Protein AF-A0A847SGD1-F1 (afdb_monomer)

Organism: NCBI:txid2725557

Structure (mmCIF, N/CA/C/O backbone):
data_AF-A0A847SGD1-F1
#
_entry.id   AF-A0A847SGD1-F1
#
loop_
_atom_site.group_PDB
_atom_site.id
_atom_site.type_symbol
_atom_site.label_atom_id
_atom_site.label_alt_id
_atom_site.label_comp_id
_atom_site.label_asym_id
_atom_site.label_entity_id
_atom_site.label_seq_id
_atom_site.pdbx_PDB_ins_code
_atom_site.Cartn_x
_atom_site.Cartn_y
_atom_site.Cartn_z
_atom_site.occupancy
_atom_site.B_iso_or_equiv
_atom_site.auth_seq_id
_atom_site.auth_comp_id
_atom_site.auth_asym_id
_atom_site.auth_atom_id
_atom_site.pdbx_PDB_model_num
ATOM 1 N N . MET A 1 1 ? -19.890 3.447 22.573 1.00 57.06 1 MET A N 1
ATOM 2 C CA . MET A 1 1 ? -18.738 4.316 22.231 1.00 57.06 1 MET A CA 1
ATOM 3 C C . MET A 1 1 ? -19.284 5.697 21.863 1.00 57.06 1 MET A C 1
ATOM 5 O O . MET A 1 1 ? -20.373 5.736 21.311 1.00 57.06 1 MET A O 1
ATOM 9 N N . SER A 1 2 ? -18.629 6.810 22.222 1.00 74.75 2 SER A N 1
ATOM 10 C CA . SER A 1 2 ? -19.118 8.168 21.889 1.00 74.75 2 SER A CA 1
ATOM 11 C C . SER A 1 2 ? -18.731 8.558 20.456 1.00 74.75 2 SER A C 1
ATOM 13 O O . SER A 1 2 ? -17.597 8.298 20.054 1.00 74.75 2 SER A O 1
ATOM 15 N N . LEU A 1 3 ? -19.636 9.214 19.718 1.00 74.00 3 LEU A N 1
ATOM 16 C CA . LEU A 1 3 ? -19.449 9.630 18.316 1.00 74.00 3 LEU A CA 1
ATOM 17 C C . LEU A 1 3 ? -18.180 10.473 18.100 1.00 74.00 3 LEU A C 1
ATOM 19 O O . LEU A 1 3 ? -17.480 10.303 17.106 1.00 74.00 3 LEU A O 1
ATOM 23 N N . SER A 1 4 ? -17.829 11.340 19.052 1.00 76.44 4 SER A N 1
ATOM 24 C CA . SER A 1 4 ? -16.626 12.182 18.967 1.00 76.44 4 SER A CA 1
ATOM 25 C C . SER A 1 4 ? -15.332 11.364 19.015 1.00 76.44 4 SER A C 1
ATOM 27 O O . SER A 1 4 ? -14.365 11.695 18.337 1.00 76.44 4 SER A O 1
ATOM 29 N N . LYS A 1 5 ? -15.320 10.271 19.794 1.00 73.31 5 LYS A N 1
ATOM 30 C CA . LYS A 1 5 ? -14.162 9.372 19.913 1.00 73.31 5 LYS A CA 1
ATOM 31 C C . LYS A 1 5 ? -13.967 8.550 18.636 1.00 73.31 5 LYS A C 1
ATOM 33 O O . LYS A 1 5 ? -12.832 8.327 18.235 1.00 73.31 5 LYS A O 1
ATOM 38 N N . GLN A 1 6 ? -15.065 8.143 17.999 1.00 77.00 6 GLN A N 1
ATOM 39 C CA . GLN A 1 6 ? -15.033 7.420 16.726 1.00 77.00 6 GLN A CA 1
ATOM 40 C C . GLN A 1 6 ? -14.488 8.308 15.602 1.00 77.00 6 GLN A C 1
ATOM 42 O O . GLN A 1 6 ? -13.528 7.928 14.946 1.00 77.00 6 GLN A O 1
ATOM 47 N N . ARG A 1 7 ? -15.008 9.535 15.452 1.00 76.25 7 ARG A N 1
ATOM 48 C CA . ARG A 1 7 ? -14.512 10.499 14.451 1.00 76.25 7 ARG A CA 1
ATOM 49 C C . ARG A 1 7 ? -13.019 10.800 14.594 1.00 76.25 7 ARG A C 1
ATOM 51 O O . ARG A 1 7 ? -12.300 10.788 13.605 1.00 76.25 7 ARG A O 1
ATOM 58 N N . PHE A 1 8 ? -12.560 11.017 15.826 1.00 82.12 8 PHE A N 1
ATOM 59 C CA . PHE A 1 8 ? -11.145 11.264 16.101 1.00 82.12 8 PHE A CA 1
ATOM 60 C C . PHE A 1 8 ? -10.253 10.064 15.736 1.00 82.12 8 PHE A C 1
ATOM 62 O O . PHE A 1 8 ? -9.159 10.247 15.212 1.00 82.12 8 PHE A O 1
ATOM 69 N N . SER A 1 9 ? -10.721 8.834 15.984 1.00 85.44 9 SER A N 1
ATOM 70 C CA . SER A 1 9 ? -9.997 7.623 15.574 1.00 85.44 9 SER A CA 1
ATOM 71 C C . SER A 1 9 ? -9.966 7.478 14.044 1.00 85.44 9 SER A C 1
ATOM 73 O O . SER A 1 9 ? -8.901 7.223 13.493 1.00 85.44 9 SER A O 1
ATOM 75 N N . HIS A 1 10 ? -11.070 7.760 13.338 1.00 91.94 10 HIS A N 1
ATOM 76 C CA . HIS A 1 10 ? -11.103 7.754 11.866 1.00 91.94 10 HIS A CA 1
ATOM 77 C C . HIS A 1 10 ? -10.093 8.720 11.237 1.00 91.94 10 HIS A C 1
ATOM 79 O O . HIS A 1 10 ? -9.356 8.316 10.344 1.00 91.94 10 HIS A O 1
ATOM 85 N N . GLU A 1 11 ? -10.060 9.982 11.679 1.00 92.19 11 GLU A N 1
ATOM 86 C CA . GLU A 1 11 ? -9.147 11.000 11.132 1.00 92.19 11 GLU A CA 1
ATOM 87 C C . GLU A 1 11 ? -7.684 10.587 11.338 1.00 92.19 11 GLU A C 1
ATOM 89 O O . GLU A 1 11 ? -6.906 10.550 10.387 1.00 92.19 11 GLU A O 1
ATOM 94 N N . ARG A 1 12 ? -7.333 10.148 12.552 1.00 93.75 12 ARG A N 1
ATOM 95 C CA . ARG A 1 12 ? -5.981 9.666 12.861 1.00 93.75 12 ARG A CA 1
ATOM 96 C C . ARG A 1 12 ? -5.579 8.453 12.019 1.00 93.75 12 ARG A C 1
ATOM 98 O O . ARG A 1 12 ? -4.430 8.340 11.585 1.00 93.75 12 ARG A O 1
ATOM 105 N N . TRP A 1 13 ? -6.501 7.515 11.828 1.00 95.69 13 TRP A N 1
ATOM 106 C CA . TRP A 1 13 ? -6.251 6.339 11.006 1.00 95.69 13 TRP A CA 1
ATOM 107 C C . TRP A 1 13 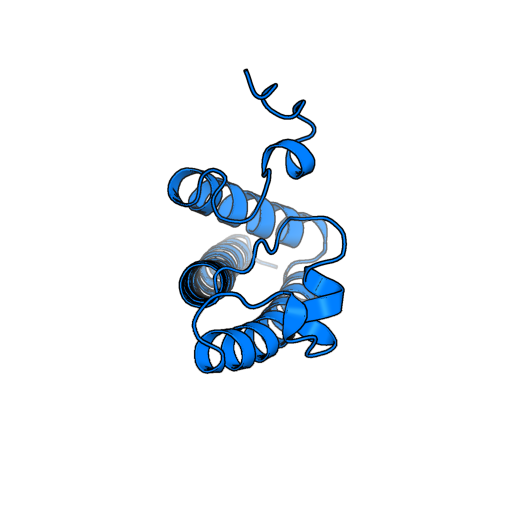? -6.109 6.693 9.529 1.00 95.69 13 TRP A C 1
ATOM 109 O O . TRP A 1 13 ? -5.219 6.153 8.878 1.00 95.69 13 TRP A O 1
ATOM 119 N N . ALA A 1 14 ? -6.914 7.627 9.018 1.00 94.56 14 ALA A N 1
ATOM 120 C CA . ALA A 1 14 ? -6.771 8.133 7.657 1.00 94.56 14 ALA A CA 1
ATOM 121 C C . ALA A 1 14 ? -5.387 8.758 7.440 1.00 94.56 14 ALA A C 1
ATOM 123 O O . ALA A 1 14 ? -4.703 8.371 6.500 1.00 94.56 14 ALA A O 1
ATOM 124 N N . GLU A 1 15 ? -4.928 9.620 8.351 1.00 95.25 15 GLU A N 1
ATOM 125 C CA . GLU A 1 15 ? -3.583 10.215 8.294 1.00 95.25 15 GLU A CA 1
ATOM 126 C C . GLU A 1 15 ? -2.475 9.151 8.317 1.00 95.25 15 GLU A C 1
ATOM 128 O O . GLU A 1 15 ? -1.503 9.233 7.567 1.00 95.25 15 GLU A O 1
ATOM 133 N N . THR A 1 16 ? -2.625 8.128 9.165 1.00 95.19 16 THR A N 1
ATOM 134 C CA . THR A 1 16 ? -1.639 7.045 9.298 1.00 95.19 16 THR A CA 1
ATOM 135 C C . THR A 1 16 ? -1.553 6.208 8.022 1.00 95.19 16 THR A C 1
ATOM 137 O O . THR A 1 16 ? -0.457 5.962 7.520 1.00 95.19 16 THR A O 1
ATOM 140 N N . VAL A 1 17 ? -2.700 5.778 7.486 1.00 95.31 17 VAL A N 1
ATOM 141 C CA . VAL A 1 17 ? -2.762 4.972 6.258 1.00 95.31 17 VAL A CA 1
ATOM 142 C C . VAL A 1 17 ? -2.285 5.792 5.060 1.00 95.31 17 VAL A C 1
ATOM 144 O O . VAL A 1 17 ? -1.490 5.297 4.269 1.00 95.31 17 VAL A O 1
ATOM 147 N N . GLU A 1 18 ? -2.682 7.063 4.960 1.00 94.81 18 GLU A N 1
ATOM 148 C CA . GLU A 1 18 ? -2.236 7.950 3.883 1.00 94.81 18 GLU A CA 1
ATOM 149 C C . GLU A 1 18 ? -0.719 8.158 3.889 1.00 94.81 18 GLU A C 1
ATOM 151 O O . GLU A 1 18 ? -0.093 8.108 2.830 1.00 94.81 18 GLU A O 1
ATOM 156 N N . ALA A 1 19 ? -0.112 8.358 5.062 1.00 96.06 19 ALA A N 1
ATOM 157 C CA . ALA A 1 19 ? 1.334 8.526 5.172 1.00 96.06 19 ALA A CA 1
ATOM 158 C C . ALA A 1 19 ? 2.096 7.281 4.687 1.00 96.06 19 ALA A C 1
ATOM 160 O O . ALA A 1 19 ? 3.058 7.412 3.927 1.00 96.06 19 ALA A O 1
ATOM 161 N N . ILE A 1 20 ? 1.640 6.085 5.082 1.00 96.06 20 ILE A N 1
ATOM 162 C CA . ILE A 1 20 ? 2.223 4.811 4.638 1.00 96.06 20 ILE A CA 1
ATOM 163 C C . ILE A 1 20 ? 2.065 4.656 3.122 1.00 96.06 20 ILE A C 1
ATOM 165 O O . ILE A 1 20 ? 3.046 4.399 2.424 1.00 96.06 20 ILE A O 1
ATOM 169 N N . ASP A 1 21 ? 0.855 4.852 2.598 1.00 94.88 21 ASP A N 1
ATOM 170 C CA . ASP A 1 21 ? 0.555 4.657 1.179 1.00 94.88 21 ASP A CA 1
ATOM 171 C C . ASP A 1 21 ? 1.319 5.649 0.293 1.00 94.88 21 ASP A C 1
ATOM 173 O O . ASP A 1 21 ? 1.842 5.275 -0.759 1.00 94.88 21 ASP A O 1
ATOM 177 N N . LEU A 1 22 ? 1.464 6.905 0.725 1.00 94.69 22 LEU A N 1
ATOM 178 C CA . LEU A 1 22 ? 2.247 7.899 -0.005 1.00 94.69 22 LEU A CA 1
ATOM 179 C C . LEU A 1 22 ? 3.733 7.524 -0.065 1.00 94.69 22 LEU A C 1
ATOM 181 O O . LEU A 1 22 ? 4.377 7.707 -1.101 1.00 94.69 22 LEU A O 1
ATOM 185 N N . GLU A 1 23 ? 4.291 6.998 1.023 1.00 96.62 23 GLU A N 1
ATOM 186 C CA . GLU A 1 23 ? 5.679 6.545 1.031 1.00 96.62 23 GLU A CA 1
ATOM 187 C C . GLU A 1 23 ? 5.859 5.274 0.175 1.00 96.62 23 GLU A C 1
ATOM 189 O O . GLU A 1 23 ? 6.839 5.179 -0.568 1.00 96.62 23 GLU A O 1
ATOM 194 N N . ILE A 1 24 ? 4.879 4.358 0.157 1.00 96.50 24 ILE A N 1
ATOM 195 C CA . ILE A 1 24 ? 4.845 3.212 -0.773 1.00 96.50 24 ILE A CA 1
ATOM 196 C C . ILE A 1 24 ? 4.898 3.697 -2.222 1.00 96.50 24 ILE A C 1
ATOM 198 O O . ILE A 1 24 ? 5.731 3.220 -2.996 1.00 96.50 24 ILE A O 1
ATOM 202 N N . VAL A 1 25 ? 4.057 4.669 -2.589 1.00 94.81 25 VAL A N 1
ATOM 203 C CA . VAL A 1 25 ? 4.028 5.264 -3.935 1.00 94.81 25 VAL A CA 1
ATOM 204 C C . VAL A 1 25 ? 5.405 5.815 -4.310 1.00 94.81 25 VAL A C 1
ATOM 206 O O . VAL A 1 25 ? 5.932 5.492 -5.374 1.00 94.81 25 VAL A O 1
ATOM 209 N N . GLN A 1 26 ? 6.012 6.626 -3.438 1.00 95.12 26 GLN A N 1
ATOM 210 C CA . GLN A 1 26 ? 7.322 7.232 -3.697 1.00 95.12 26 GLN A CA 1
ATOM 211 C C . GLN A 1 26 ?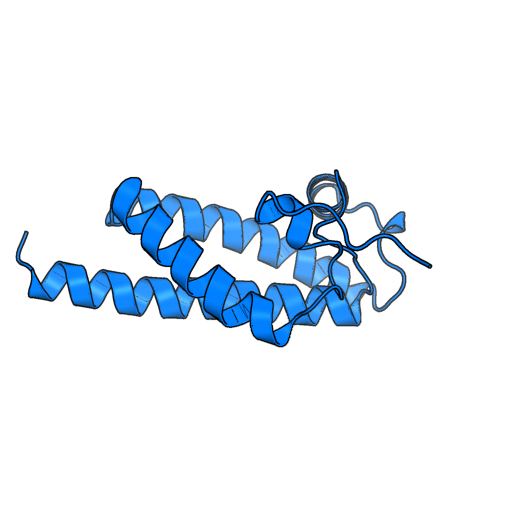 8.399 6.169 -3.926 1.00 95.12 26 GLN A C 1
ATOM 213 O O . GLN A 1 26 ? 9.188 6.274 -4.869 1.00 95.12 26 GLN A O 1
ATOM 218 N N . LEU A 1 27 ? 8.414 5.119 -3.103 1.00 97.56 27 LEU A N 1
ATOM 219 C CA . LEU A 1 27 ? 9.377 4.032 -3.236 1.00 97.56 27 LEU A CA 1
ATOM 220 C C . LEU A 1 27 ? 9.145 3.210 -4.503 1.00 97.56 27 LEU A C 1
ATOM 222 O O . LEU A 1 27 ? 10.120 2.836 -5.156 1.00 97.56 27 LEU A O 1
ATOM 226 N N . CYS A 1 28 ? 7.892 2.986 -4.903 1.00 96.56 28 CYS A N 1
ATOM 227 C CA . CYS A 1 28 ? 7.571 2.348 -6.179 1.00 96.56 28 CYS A CA 1
ATOM 228 C C . CYS A 1 28 ? 8.092 3.164 -7.364 1.00 96.56 28 CYS A C 1
ATOM 230 O O . CYS A 1 28 ? 8.716 2.600 -8.256 1.00 96.56 28 CYS A O 1
ATOM 232 N N . VAL A 1 29 ? 7.930 4.492 -7.348 1.00 94.44 29 VAL A N 1
ATOM 233 C CA . VAL A 1 29 ? 8.467 5.378 -8.396 1.00 94.44 29 VAL A CA 1
ATOM 234 C C . VAL A 1 29 ? 9.998 5.310 -8.446 1.00 94.44 29 VAL A C 1
ATOM 236 O O . VAL A 1 29 ? 10.576 5.156 -9.520 1.00 94.44 29 VAL A O 1
ATOM 239 N N . MET A 1 30 ? 10.674 5.363 -7.293 1.00 96.06 30 MET A N 1
ATOM 240 C CA . MET A 1 30 ? 12.141 5.294 -7.219 1.00 96.06 30 MET A CA 1
ATOM 241 C C . MET A 1 30 ? 12.710 3.933 -7.646 1.00 96.06 30 MET A C 1
ATOM 243 O O . MET A 1 30 ? 13.797 3.870 -8.221 1.00 96.06 30 MET A O 1
ATOM 247 N N . SER A 1 31 ? 12.004 2.843 -7.343 1.00 97.31 31 SER A N 1
ATOM 248 C CA . SER A 1 31 ? 12.383 1.472 -7.719 1.00 97.31 31 SER A CA 1
ATOM 249 C C . SER A 1 31 ? 11.828 1.037 -9.081 1.00 97.31 31 SER A C 1
ATOM 251 O O . SER A 1 31 ? 12.181 -0.038 -9.568 1.00 97.31 31 SER A O 1
ATOM 253 N N . GLN A 1 32 ? 11.013 1.886 -9.719 1.00 96.00 32 GLN A N 1
ATOM 254 C CA . GLN A 1 32 ? 10.282 1.608 -10.958 1.00 96.00 32 GLN A CA 1
ATOM 255 C C . GLN A 1 32 ? 9.442 0.321 -10.896 1.00 96.00 32 GLN A C 1
ATOM 257 O O . GLN A 1 32 ? 9.368 -0.439 -11.862 1.00 96.00 32 GLN A O 1
ATOM 262 N N . VAL A 1 33 ? 8.816 0.071 -9.746 1.00 96.44 33 VAL A N 1
ATOM 263 C CA . VAL A 1 33 ? 7.942 -1.082 -9.513 1.00 96.44 33 VAL A CA 1
ATOM 264 C C . VAL A 1 33 ? 6.503 -0.712 -9.858 1.00 96.44 33 VAL A C 1
ATOM 266 O O . VAL A 1 33 ? 5.926 0.203 -9.269 1.00 96.44 33 VAL A O 1
ATOM 269 N N . ARG A 1 34 ? 5.889 -1.468 -10.773 1.00 94.75 34 ARG A N 1
ATOM 270 C CA . ARG A 1 34 ? 4.464 -1.345 -11.119 1.00 94.75 34 ARG A CA 1
ATOM 271 C C . ARG A 1 34 ? 3.611 -2.153 -10.137 1.00 94.75 34 ARG A C 1
ATOM 273 O O . ARG A 1 34 ? 3.120 -3.228 -10.457 1.00 94.75 34 ARG A O 1
ATOM 280 N N . LEU A 1 35 ? 3.510 -1.664 -8.901 1.00 94.25 35 LEU A N 1
ATOM 281 C CA . LEU A 1 35 ? 2.955 -2.404 -7.759 1.00 94.25 35 LEU A CA 1
ATOM 282 C C . LEU A 1 35 ? 1.528 -2.944 -7.970 1.00 94.25 35 LEU A C 1
ATOM 284 O O . LEU A 1 35 ? 1.190 -3.985 -7.416 1.00 94.25 35 LEU A O 1
ATOM 288 N N . LEU A 1 36 ? 0.700 -2.248 -8.751 1.00 90.44 36 LEU A N 1
ATOM 289 C CA . LEU A 1 36 ? -0.696 -2.609 -9.013 1.00 90.44 36 LEU A CA 1
ATOM 290 C C . LEU A 1 36 ? -0.853 -3.623 -10.154 1.00 90.44 36 LEU A C 1
ATOM 292 O O . LEU A 1 36 ? -1.966 -4.079 -10.412 1.00 90.44 36 LEU A O 1
ATOM 296 N N . GLU A 1 37 ? 0.229 -3.995 -10.843 1.00 90.75 37 GLU A N 1
ATOM 297 C CA . GLU A 1 37 ? 0.169 -5.104 -11.789 1.00 90.75 37 GLU A CA 1
ATOM 298 C C . GLU A 1 37 ? -0.058 -6.440 -11.057 1.00 90.75 37 GLU A C 1
ATOM 300 O O . GLU A 1 37 ? 0.475 -6.660 -9.960 1.00 90.75 37 GLU A O 1
ATOM 305 N N . PRO A 1 38 ? -0.819 -7.371 -11.661 1.00 90.25 38 PRO A N 1
ATOM 306 C CA . PRO A 1 38 ? -1.108 -8.660 -11.046 1.00 90.25 38 PRO A CA 1
ATOM 307 C C . PRO A 1 38 ? 0.158 -9.401 -10.590 1.00 90.25 38 PRO A C 1
ATOM 309 O O . PRO A 1 38 ? 1.085 -9.626 -11.368 1.00 90.25 38 PRO A O 1
ATOM 312 N N . GLY A 1 39 ? 0.185 -9.807 -9.318 1.00 93.88 39 GLY A N 1
ATOM 313 C CA . GLY A 1 39 ? 1.271 -10.596 -8.726 1.00 93.88 39 GLY A CA 1
ATOM 314 C C . GLY A 1 39 ? 2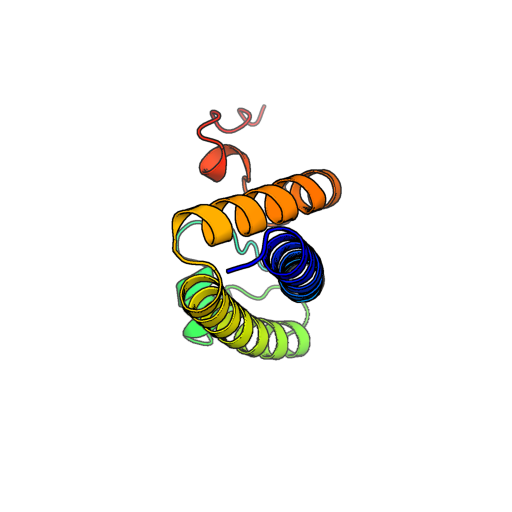.544 -9.819 -8.370 1.00 93.88 39 GLY A C 1
ATOM 315 O O . GLY A 1 39 ? 3.454 -10.405 -7.784 1.00 93.88 39 GLY A O 1
ATOM 316 N N . VAL A 1 40 ? 2.644 -8.515 -8.665 1.00 96.56 40 VAL A N 1
ATOM 317 C CA . VAL A 1 40 ? 3.848 -7.737 -8.319 1.00 96.56 40 VAL A CA 1
ATOM 318 C C . VAL A 1 40 ? 4.010 -7.593 -6.808 1.00 96.56 40 VAL A C 1
ATOM 320 O O . VAL A 1 40 ? 5.122 -7.749 -6.314 1.00 96.56 40 VAL A O 1
ATOM 323 N N . ILE A 1 41 ? 2.923 -7.390 -6.059 1.00 96.31 41 ILE A N 1
ATOM 324 C CA . ILE A 1 41 ? 2.958 -7.335 -4.587 1.00 96.31 41 ILE A CA 1
ATOM 325 C C . ILE A 1 41 ? 3.614 -8.593 -3.998 1.00 96.31 41 ILE A C 1
ATOM 327 O O . ILE A 1 41 ? 4.544 -8.481 -3.197 1.00 96.31 41 ILE A O 1
ATOM 331 N N . ASP A 1 42 ? 3.184 -9.783 -4.428 1.00 96.88 42 ASP A N 1
ATOM 332 C CA . ASP A 1 42 ? 3.728 -11.055 -3.934 1.00 96.88 42 ASP A CA 1
ATOM 333 C C . ASP A 1 42 ? 5.222 -11.186 -4.250 1.00 96.88 42 ASP A C 1
ATOM 335 O O . ASP A 1 42 ? 6.012 -11.618 -3.409 1.00 96.88 42 ASP A O 1
ATOM 339 N N . ARG A 1 43 ? 5.632 -10.752 -5.446 1.00 98.12 43 ARG A N 1
ATOM 340 C CA . ARG A 1 43 ? 7.036 -10.756 -5.879 1.00 98.12 43 ARG A CA 1
ATOM 341 C C . ARG A 1 43 ? 7.892 -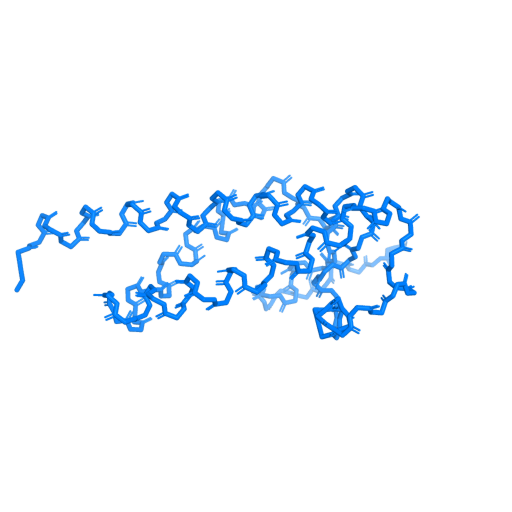9.781 -5.069 1.00 98.12 43 ARG A C 1
ATOM 343 O O . ARG A 1 43 ? 8.993 -10.145 -4.656 1.00 98.12 43 ARG A O 1
ATOM 350 N N . VAL A 1 44 ? 7.383 -8.585 -4.763 1.00 98.00 44 VAL A N 1
ATOM 351 C CA . VAL A 1 44 ? 8.069 -7.628 -3.878 1.00 98.00 44 VAL A CA 1
ATOM 352 C C . VAL A 1 44 ? 8.249 -8.229 -2.481 1.00 98.00 44 VAL A C 1
ATOM 354 O O . VAL A 1 44 ? 9.353 -8.200 -1.937 1.00 98.00 44 VAL A O 1
ATOM 357 N N . LEU A 1 45 ? 7.205 -8.838 -1.907 1.00 97.62 45 LEU A N 1
ATOM 358 C CA . LEU A 1 45 ? 7.278 -9.492 -0.593 1.00 97.62 45 LEU A CA 1
ATOM 359 C C . LEU A 1 45 ? 8.264 -10.673 -0.579 1.00 97.62 45 LEU A C 1
ATOM 361 O O . LEU A 1 45 ? 9.015 -10.839 0.391 1.00 97.62 45 LEU A O 1
ATOM 365 N N . ALA A 1 46 ? 8.324 -11.433 -1.676 1.00 97.81 46 ALA A N 1
ATOM 366 C CA . ALA A 1 46 ? 9.292 -12.505 -1.913 1.00 97.81 46 ALA A CA 1
ATOM 367 C C . ALA A 1 46 ? 10.725 -12.007 -2.192 1.00 97.81 46 ALA A C 1
ATOM 369 O O . ALA A 1 46 ? 11.624 -12.825 -2.383 1.00 97.81 46 ALA A O 1
ATOM 370 N N . ASN A 1 47 ? 10.955 -10.688 -2.175 1.00 97.50 47 ASN A N 1
ATOM 371 C CA . ASN A 1 47 ? 12.243 -10.060 -2.464 1.00 97.50 47 ASN A CA 1
ATOM 372 C C . ASN A 1 47 ? 12.777 -10.385 -3.877 1.00 97.50 47 ASN A C 1
ATOM 374 O O . ASN A 1 47 ? 13.985 -10.493 -4.088 1.00 97.50 47 ASN A O 1
ATOM 378 N N . ASP A 1 48 ? 11.878 -10.558 -4.848 1.00 97.81 48 ASP A N 1
ATOM 379 C CA . ASP A 1 48 ? 12.227 -10.802 -6.247 1.00 97.81 48 ASP A CA 1
ATOM 380 C C . ASP A 1 48 ? 12.694 -9.501 -6.915 1.00 97.81 48 ASP A C 1
ATOM 382 O O . ASP A 1 48 ? 11.894 -8.709 -7.407 1.00 97.81 48 ASP A O 1
ATOM 386 N N . LEU A 1 49 ? 14.011 -9.285 -6.962 1.00 96.38 49 LEU A N 1
ATOM 387 C CA . LEU A 1 49 ? 14.614 -8.087 -7.556 1.00 96.38 49 LEU A CA 1
ATOM 388 C C . LEU A 1 49 ? 14.343 -7.926 -9.060 1.00 96.38 49 LEU A C 1
ATOM 390 O O . LEU A 1 49 ? 14.576 -6.844 -9.589 1.00 96.38 49 LEU A O 1
ATOM 394 N N . THR A 1 50 ? 13.832 -8.944 -9.760 1.00 96.81 50 THR A N 1
ATOM 395 C CA . THR A 1 50 ? 13.549 -8.836 -11.201 1.00 96.81 50 THR A CA 1
ATOM 396 C C . THR A 1 50 ? 12.364 -7.919 -11.527 1.00 96.81 50 THR A C 1
ATOM 398 O O . THR A 1 50 ? 12.184 -7.562 -12.688 1.00 96.81 50 THR A O 1
ATOM 401 N N . VAL A 1 51 ? 11.571 -7.501 -10.529 1.00 96.88 51 VAL A N 1
ATOM 402 C CA . VAL A 1 51 ? 10.549 -6.446 -10.701 1.00 96.88 51 VAL A CA 1
ATOM 403 C C . VAL A 1 51 ? 11.085 -5.034 -10.448 1.00 96.88 51 VAL A C 1
ATOM 405 O O . VAL A 1 51 ? 10.378 -4.063 -10.703 1.00 96.88 51 VAL A O 1
ATOM 408 N N . CYS A 1 52 ? 12.314 -4.901 -9.940 1.00 97.31 52 CYS A N 1
ATOM 409 C CA . CYS A 1 52 ? 12.955 -3.617 -9.679 1.00 97.31 52 CYS A CA 1
ATOM 410 C C . CYS A 1 52 ? 13.806 -3.202 -10.881 1.00 97.31 52 CYS A C 1
ATOM 412 O O . CYS A 1 52 ? 14.828 -3.820 -11.169 1.00 97.31 52 CYS A O 1
ATOM 414 N N . ASN A 1 53 ? 13.428 -2.102 -11.531 1.00 95.50 53 ASN A N 1
ATOM 415 C CA . ASN A 1 53 ? 14.192 -1.520 -12.642 1.00 95.50 53 ASN A CA 1
ATOM 416 C C . ASN A 1 53 ? 14.900 -0.206 -12.259 1.00 95.50 53 ASN A C 1
ATOM 418 O O . ASN A 1 53 ? 15.681 0.330 -13.041 1.00 95.50 53 ASN A O 1
ATOM 422 N N . GLY A 1 54 ? 14.652 0.298 -11.046 1.00 96.06 54 GLY A N 1
ATOM 423 C CA . GLY A 1 54 ? 15.262 1.505 -10.493 1.00 96.06 54 GLY A CA 1
ATOM 424 C C . GLY A 1 54 ? 16.208 1.221 -9.324 1.00 96.06 54 GLY A C 1
ATOM 425 O O . GLY A 1 54 ? 17.070 0.344 -9.372 1.00 96.06 54 GLY A O 1
ATOM 426 N N . HIS A 1 55 ? 16.071 1.994 -8.247 1.00 96.69 55 HIS A N 1
ATOM 427 C CA . HIS A 1 55 ? 16.951 1.901 -7.084 1.00 96.69 55 HIS A CA 1
ATOM 428 C C . HIS A 1 55 ? 16.641 0.677 -6.205 1.00 96.69 55 HIS A C 1
ATOM 430 O O . HIS A 1 55 ? 15.612 0.630 -5.530 1.00 96.69 55 HIS A O 1
ATOM 436 N N . ALA A 1 56 ? 17.584 -0.266 -6.118 1.00 96.31 56 ALA A N 1
ATOM 437 C CA . ALA A 1 56 ? 17.442 -1.472 -5.294 1.00 96.31 56 ALA A CA 1
ATOM 438 C C . ALA A 1 56 ? 17.258 -1.175 -3.790 1.00 96.31 56 ALA A C 1
ATOM 440 O O . ALA A 1 56 ? 16.499 -1.861 -3.112 1.00 96.31 56 ALA A O 1
ATOM 441 N N . SER A 1 57 ? 17.883 -0.118 -3.262 1.00 96.94 57 SER A N 1
ATOM 442 C CA . SER A 1 57 ? 17.675 0.306 -1.868 1.00 96.94 57 SER A CA 1
ATOM 443 C C . SER A 1 57 ? 16.256 0.829 -1.612 1.00 96.94 57 SER A C 1
ATOM 445 O O . SER A 1 57 ? 15.709 0.633 -0.527 1.00 96.94 57 SER A O 1
ATOM 447 N N . ALA A 1 58 ? 15.625 1.457 -2.611 1.00 97.94 58 ALA A N 1
ATOM 448 C CA . ALA A 1 58 ? 14.222 1.853 -2.522 1.00 97.94 58 ALA A CA 1
ATOM 449 C C . ALA A 1 58 ? 13.297 0.628 -2.559 1.00 97.94 58 ALA A C 1
ATOM 451 O O . ALA A 1 58 ? 12.309 0.602 -1.832 1.00 97.94 58 ALA A O 1
ATOM 452 N N . PHE A 1 59 ? 13.642 -0.403 -3.339 1.00 98.25 59 PHE A N 1
ATOM 453 C CA . PHE A 1 59 ? 12.914 -1.675 -3.367 1.00 98.25 59 PHE A CA 1
ATOM 454 C C . PHE A 1 59 ? 12.963 -2.409 -2.018 1.00 98.25 59 PHE A C 1
ATOM 456 O O . PHE A 1 59 ? 11.935 -2.866 -1.524 1.00 98.25 59 PHE A O 1
ATOM 463 N N . GLU A 1 60 ? 14.133 -2.483 -1.381 1.00 97.12 60 GLU A N 1
ATOM 464 C CA . GLU A 1 60 ? 14.261 -3.101 -0.055 1.00 97.12 60 GLU A CA 1
ATOM 465 C C . GLU A 1 60 ? 13.375 -2.390 0.980 1.00 97.12 60 GLU A C 1
ATOM 467 O O . GLU A 1 60 ? 12.645 -3.034 1.742 1.00 97.12 60 GLU A O 1
ATOM 472 N N . LYS A 1 61 ? 13.369 -1.051 0.956 1.00 98.00 61 LYS A N 1
ATOM 473 C CA . LYS A 1 61 ? 12.503 -0.252 1.825 1.00 98.00 61 LYS A CA 1
ATOM 474 C C . LYS A 1 61 ? 11.019 -0.431 1.484 1.00 98.00 61 LYS A C 1
ATOM 476 O O . LYS A 1 61 ? 10.215 -0.572 2.402 1.00 98.00 61 LYS A O 1
ATOM 481 N N . LEU A 1 62 ? 10.661 -0.486 0.196 1.00 98.31 62 LEU A N 1
ATOM 482 C CA . LEU A 1 62 ? 9.296 -0.753 -0.273 1.00 98.31 62 LEU A CA 1
ATOM 483 C C . LEU A 1 62 ? 8.772 -2.066 0.306 1.00 98.31 62 LEU A C 1
ATOM 485 O O . LEU A 1 62 ? 7.666 -2.109 0.838 1.00 98.31 62 LEU A O 1
ATOM 489 N N . ARG A 1 63 ? 9.584 -3.126 0.253 1.00 97.88 63 ARG A N 1
ATOM 490 C CA . ARG A 1 63 ? 9.226 -4.431 0.810 1.00 97.88 63 ARG A CA 1
ATOM 491 C C . ARG A 1 63 ? 8.910 -4.343 2.304 1.00 97.88 63 ARG A C 1
ATOM 493 O O . ARG A 1 63 ? 7.895 -4.882 2.736 1.00 97.88 63 ARG A O 1
ATOM 500 N N . GLY A 1 64 ? 9.753 -3.668 3.087 1.00 96.94 64 GLY A N 1
ATOM 501 C CA . GLY A 1 64 ? 9.498 -3.462 4.517 1.00 96.94 64 GLY A CA 1
ATOM 502 C C . GLY A 1 64 ? 8.220 -2.660 4.776 1.00 96.94 64 GLY A C 1
ATOM 503 O O . GLY A 1 64 ? 7.439 -2.997 5.664 1.00 96.94 64 GLY A O 1
ATOM 504 N N . LEU A 1 65 ? 7.968 -1.640 3.958 1.00 97.50 65 LEU A N 1
ATOM 505 C CA . LEU A 1 65 ? 6.804 -0.775 4.099 1.00 97.50 65 LEU A CA 1
ATOM 506 C C . LEU A 1 65 ? 5.488 -1.466 3.708 1.00 97.50 65 LEU A C 1
ATOM 508 O O . LEU A 1 65 ? 4.462 -1.204 4.327 1.00 97.50 65 LEU A O 1
ATOM 512 N N . LEU A 1 66 ? 5.512 -2.402 2.752 1.00 97.56 66 LEU A N 1
ATOM 513 C CA . LEU A 1 66 ? 4.352 -3.242 2.435 1.00 97.56 66 LEU A CA 1
ATOM 514 C C . LEU A 1 66 ? 3.946 -4.129 3.614 1.00 97.56 66 LEU A C 1
ATOM 516 O O . LEU A 1 66 ? 2.756 -4.282 3.878 1.00 97.56 66 LEU A O 1
ATOM 520 N N . VAL A 1 67 ? 4.914 -4.680 4.353 1.00 96.31 67 VAL A N 1
ATOM 521 C CA . VAL A 1 67 ? 4.621 -5.430 5.586 1.00 96.31 67 VAL A CA 1
ATOM 522 C C . VAL A 1 67 ? 3.949 -4.515 6.613 1.00 96.31 67 VAL A C 1
ATOM 524 O O . VAL A 1 67 ? 2.886 -4.862 7.125 1.00 96.31 67 VAL A O 1
ATOM 527 N N . LEU A 1 68 ? 4.505 -3.318 6.839 1.00 96.25 68 LEU A N 1
ATOM 528 C CA . LEU A 1 68 ? 3.916 -2.331 7.749 1.00 96.25 68 LEU A CA 1
ATOM 529 C C . LEU A 1 68 ? 2.495 -1.922 7.326 1.00 96.25 68 LEU A C 1
ATOM 531 O O . LEU A 1 68 ? 1.622 -1.785 8.180 1.00 96.25 68 LEU A O 1
ATOM 535 N N . HIS A 1 69 ? 2.239 -1.763 6.025 1.00 96.06 69 HIS A N 1
ATOM 536 C CA . HIS A 1 69 ? 0.900 -1.489 5.508 1.00 96.06 69 HIS A CA 1
ATOM 537 C C . HIS A 1 69 ? -0.085 -2.592 5.911 1.00 96.06 69 HIS A C 1
ATOM 539 O O . HIS A 1 69 ? -1.136 -2.289 6.469 1.00 96.06 69 HIS A O 1
ATOM 545 N N . TYR A 1 70 ? 0.242 -3.870 5.702 1.00 95.75 70 TYR A N 1
ATOM 546 C CA . TYR A 1 70 ? -0.661 -4.968 6.073 1.00 95.75 70 TYR A CA 1
ATOM 547 C C . TYR A 1 70 ? -0.934 -5.048 7.581 1.00 95.75 70 TYR A C 1
ATOM 549 O O . TYR A 1 70 ? -2.071 -5.310 7.990 1.00 95.75 70 TYR A O 1
ATOM 557 N N . GLU A 1 71 ? 0.073 -4.783 8.412 1.00 96.50 71 GLU A N 1
ATOM 558 C CA . GLU A 1 71 ? -0.103 -4.695 9.865 1.00 96.50 71 GLU A CA 1
ATOM 559 C C . GLU A 1 71 ? -1.020 -3.526 10.247 1.00 96.50 71 GLU A C 1
ATOM 561 O O . GLU A 1 71 ? -1.978 -3.710 11.000 1.00 96.50 71 GLU A O 1
ATOM 566 N N . ALA A 1 72 ? -0.806 -2.342 9.664 1.00 95.25 72 ALA A N 1
ATOM 567 C CA . ALA A 1 72 ? -1.656 -1.175 9.889 1.00 95.25 72 ALA A CA 1
ATOM 568 C C . ALA A 1 72 ? -3.115 -1.437 9.482 1.00 95.25 72 ALA A C 1
ATOM 570 O O . ALA A 1 72 ? -4.030 -1.082 10.222 1.00 95.25 72 ALA A O 1
ATOM 571 N N . GLN A 1 73 ? -3.349 -2.119 8.357 1.00 95.00 73 GLN A N 1
ATOM 572 C CA . GLN A 1 73 ? -4.697 -2.489 7.910 1.00 95.00 73 GLN A CA 1
ATOM 573 C C . GLN A 1 73 ? -5.375 -3.486 8.856 1.00 95.00 73 GLN A C 1
ATOM 575 O O . GLN A 1 73 ? -6.594 -3.433 9.040 1.00 95.00 73 GLN A O 1
ATOM 580 N N . THR A 1 74 ? -4.599 -4.386 9.462 1.00 96.56 74 THR A N 1
ATOM 581 C CA . THR A 1 74 ? -5.099 -5.332 10.466 1.00 96.56 74 THR A CA 1
ATOM 582 C C . THR A 1 74 ? -5.542 -4.580 11.719 1.00 96.56 74 THR A C 1
ATOM 584 O O . THR A 1 74 ? -6.701 -4.696 12.118 1.00 96.56 74 THR A O 1
ATOM 587 N N . HIS A 1 75 ? -4.681 -3.719 12.266 1.00 96.12 75 HIS A N 1
A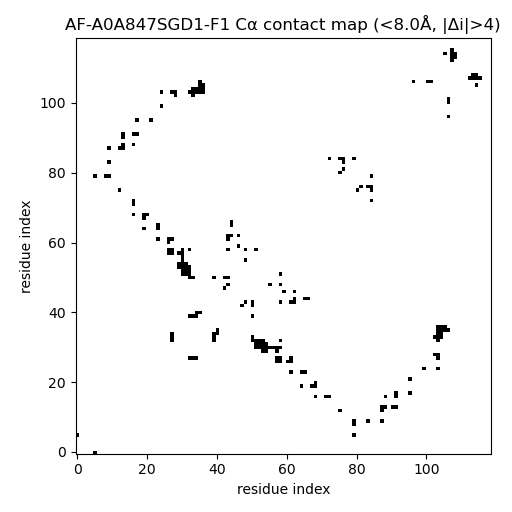TOM 588 C CA . HIS A 1 75 ? -4.999 -2.903 13.442 1.00 96.12 75 HIS A CA 1
ATOM 589 C C . HIS A 1 75 ? -6.168 -1.935 13.199 1.00 96.12 75 HIS A C 1
ATOM 591 O O . HIS A 1 75 ? -7.016 -1.759 14.071 1.00 96.12 75 HIS A O 1
ATOM 597 N N . LEU A 1 76 ? -6.268 -1.357 11.997 1.00 95.69 76 LEU A N 1
ATOM 598 C CA . LEU A 1 76 ? -7.394 -0.513 11.595 1.00 95.69 76 LEU A CA 1
ATOM 599 C C . LEU A 1 76 ? -8.732 -1.258 11.732 1.00 95.69 76 LEU A C 1
ATOM 601 O O . LEU A 1 76 ? -9.703 -0.718 12.261 1.00 95.69 76 LEU A O 1
ATOM 605 N N . VAL A 1 77 ? -8.790 -2.509 11.262 1.00 96.25 77 VAL A N 1
ATOM 606 C CA . VAL A 1 77 ? -9.990 -3.355 11.361 1.00 96.25 77 VAL A CA 1
ATOM 607 C C . VAL A 1 77 ? -10.267 -3.770 12.804 1.00 96.25 77 VAL A C 1
ATOM 609 O O . VAL A 1 77 ? -11.434 -3.856 13.184 1.00 96.25 77 VAL A O 1
ATOM 612 N N . GLU A 1 78 ? -9.234 -4.028 13.602 1.00 95.06 78 GLU A N 1
ATOM 613 C CA . GLU A 1 78 ? -9.382 -4.361 15.022 1.00 95.06 78 GLU A CA 1
ATOM 614 C C . GLU A 1 78 ? -9.937 -3.188 15.840 1.00 95.06 78 GLU A C 1
ATOM 616 O O . GLU A 1 78 ? -10.775 -3.401 16.717 1.00 95.06 78 GLU A O 1
ATOM 621 N N . GLU A 1 79 ? -9.517 -1.955 15.542 1.00 94.56 79 GLU A N 1
ATOM 622 C CA . GLU A 1 79 ? -9.948 -0.769 16.286 1.00 94.56 79 GLU A CA 1
ATOM 623 C C . GLU A 1 79 ? -11.320 -0.244 15.838 1.00 94.56 79 GLU A C 1
ATOM 625 O O . GLU A 1 79 ? -12.161 0.081 16.682 1.00 94.56 79 GLU A O 1
ATOM 630 N N . LEU A 1 80 ? -11.558 -0.153 14.526 1.00 94.25 80 LEU A N 1
ATOM 631 C CA . LEU A 1 80 ? -12.764 0.473 13.966 1.00 94.25 80 LEU A CA 1
ATOM 632 C C . LEU A 1 80 ? -13.838 -0.534 13.539 1.00 94.25 80 LEU A C 1
ATOM 634 O O . LEU A 1 80 ? -15.008 -0.188 13.393 1.00 94.25 80 LEU A O 1
ATOM 638 N N . GLY A 1 81 ? -13.469 -1.798 13.339 1.00 94.50 81 GLY A N 1
ATOM 639 C CA . GLY A 1 81 ? -14.321 -2.778 12.677 1.00 94.50 81 GLY A CA 1
ATOM 640 C C . GLY A 1 81 ? -14.255 -2.680 11.149 1.00 94.50 81 GLY A C 1
ATOM 641 O O . GLY A 1 81 ? -13.734 -1.736 10.558 1.00 94.50 81 GLY A O 1
ATOM 642 N N . ARG A 1 82 ? -14.782 -3.706 10.467 1.00 93.88 82 ARG A N 1
ATOM 643 C CA . ARG A 1 82 ? -14.574 -3.894 9.016 1.00 93.88 82 ARG A CA 1
ATOM 644 C C . ARG A 1 82 ? -15.173 -2.795 8.137 1.00 93.88 82 ARG A C 1
ATOM 646 O O . ARG A 1 82 ? -14.554 -2.459 7.131 1.00 93.88 82 ARG A O 1
ATOM 653 N N . ALA A 1 83 ? -16.370 -2.311 8.473 1.00 94.19 83 ALA A N 1
ATOM 654 C CA . ALA A 1 83 ? -17.093 -1.329 7.664 1.00 94.19 83 ALA A CA 1
ATOM 655 C C . ALA A 1 83 ? -16.372 0.025 7.686 1.00 94.19 83 ALA A C 1
ATOM 657 O O . ALA A 1 83 ? -15.910 0.488 6.648 1.00 94.19 83 ALA A O 1
ATOM 658 N N . ASP A 1 84 ? -16.158 0.569 8.880 1.00 93.25 84 ASP A N 1
ATOM 659 C CA . ASP A 1 84 ? -15.455 1.834 9.106 1.00 93.25 84 ASP A CA 1
ATOM 660 C C . ASP A 1 84 ? -14.018 1.805 8.553 1.00 93.25 84 ASP A C 1
ATOM 662 O O . ASP A 1 84 ? -13.580 2.733 7.872 1.00 93.25 84 ASP A O 1
ATOM 666 N N . ALA A 1 85 ? -13.295 0.694 8.741 1.00 94.50 85 ALA A N 1
ATOM 667 C CA . ALA A 1 85 ? -11.971 0.509 8.150 1.00 94.50 85 ALA A CA 1
ATOM 668 C C . ALA A 1 85 ? -11.992 0.552 6.609 1.00 94.50 85 ALA A C 1
ATOM 670 O O . ALA A 1 85 ? -11.056 1.054 5.986 1.00 94.50 85 ALA A O 1
ATOM 671 N N . ALA A 1 86 ? -13.041 0.019 5.973 1.00 94.12 86 ALA A N 1
ATOM 672 C CA . ALA A 1 86 ? -13.191 0.092 4.521 1.00 94.12 86 ALA A CA 1
ATOM 673 C C . ALA A 1 86 ? -13.455 1.525 4.042 1.00 94.12 86 ALA A C 1
ATOM 675 O O . ALA A 1 86 ? -12.929 1.910 2.998 1.00 94.12 86 ALA A O 1
ATOM 676 N N . GLU A 1 87 ? -14.204 2.321 4.806 1.00 94.19 87 GLU A N 1
ATOM 677 C CA . GLU A 1 87 ? -14.428 3.736 4.499 1.00 94.19 87 GLU A CA 1
ATOM 678 C C . GLU A 1 87 ? -13.131 4.546 4.569 1.00 94.19 87 GLU A C 1
ATOM 680 O O . GLU A 1 87 ? -12.843 5.307 3.645 1.00 94.19 87 GLU A O 1
ATOM 685 N N . VAL A 1 88 ? -12.311 4.332 5.607 1.00 93.81 88 VAL A N 1
ATOM 686 C CA . VAL A 1 88 ? -10.993 4.977 5.735 1.00 93.81 88 VAL A CA 1
ATOM 687 C C . VAL A 1 88 ? -10.098 4.622 4.546 1.00 93.81 88 VAL A C 1
ATOM 689 O O . VAL A 1 88 ? -9.580 5.521 3.884 1.00 93.81 88 VAL A O 1
ATOM 692 N N . ARG A 1 89 ? -9.968 3.329 4.210 1.00 93.94 89 ARG A N 1
ATOM 693 C CA . ARG A 1 89 ? -9.169 2.885 3.052 1.00 93.94 89 ARG A CA 1
ATOM 694 C C . ARG A 1 89 ? -9.638 3.521 1.747 1.00 93.94 89 ARG A C 1
ATOM 696 O O . ARG A 1 89 ? -8.818 3.980 0.959 1.00 93.94 89 ARG A O 1
ATOM 703 N N . LEU A 1 90 ? -10.950 3.553 1.515 1.00 91.56 90 LEU A N 1
ATOM 704 C CA . LEU A 1 90 ? -11.516 4.131 0.300 1.00 91.56 90 LEU A CA 1
ATOM 705 C C . LEU A 1 90 ? -11.276 5.644 0.225 1.00 91.56 90 LEU A C 1
ATOM 707 O O . LEU A 1 90 ? -10.995 6.163 -0.855 1.00 91.56 90 LEU A O 1
ATOM 711 N N . ALA A 1 91 ? -11.374 6.353 1.352 1.00 91.56 91 ALA A N 1
ATOM 712 C CA . ALA A 1 91 ? -11.089 7.782 1.419 1.00 91.56 91 ALA A CA 1
ATOM 713 C C . ALA A 1 91 ? -9.621 8.080 1.074 1.00 91.56 91 ALA A C 1
ATOM 715 O O . ALA A 1 91 ? -9.363 8.925 0.214 1.00 91.56 91 ALA A O 1
ATOM 716 N N . VAL A 1 92 ? -8.679 7.343 1.671 1.00 92.50 92 VAL A N 1
ATOM 717 C CA . VAL A 1 92 ? -7.241 7.481 1.387 1.00 92.50 92 VAL A CA 1
ATOM 718 C C . VAL A 1 92 ? -6.927 7.131 -0.068 1.00 92.50 92 VAL A C 1
ATOM 720 O O . VAL A 1 92 ? -6.283 7.914 -0.766 1.00 92.50 92 VAL A O 1
ATOM 723 N N . PHE A 1 93 ? -7.445 6.008 -0.573 1.00 89.56 93 PHE A N 1
ATOM 724 C CA . PHE A 1 93 ? -7.249 5.597 -1.964 1.00 89.56 93 PHE A CA 1
ATOM 725 C C . PHE A 1 93 ? -7.730 6.665 -2.954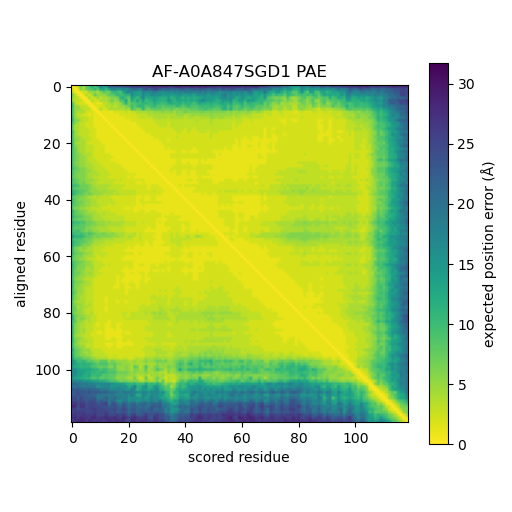 1.00 89.56 93 PHE A C 1
ATOM 727 O O . PHE A 1 93 ? -7.013 7.019 -3.890 1.00 89.56 93 PHE A O 1
ATOM 734 N N . ARG A 1 94 ? -8.923 7.233 -2.741 1.00 88.31 94 ARG A N 1
ATOM 735 C CA . ARG A 1 94 ? -9.444 8.327 -3.578 1.00 88.31 94 ARG A CA 1
ATOM 736 C C . ARG A 1 94 ? -8.565 9.571 -3.502 1.00 88.31 94 ARG A C 1
ATOM 738 O O . ARG A 1 94 ? -8.326 10.208 -4.522 1.00 88.31 94 ARG A O 1
ATOM 745 N N . HIS A 1 95 ? -8.065 9.908 -2.316 1.00 88.88 95 HIS A N 1
ATOM 746 C CA . HIS A 1 95 ? -7.176 11.053 -2.150 1.00 88.88 95 HIS A CA 1
ATOM 747 C C . HIS A 1 95 ? -5.859 10.879 -2.927 1.00 88.88 95 HIS A C 1
ATOM 749 O O . HIS A 1 95 ? -5.401 11.806 -3.600 1.00 88.88 95 HIS A O 1
ATOM 755 N N . LEU A 1 96 ? -5.262 9.686 -2.871 1.00 87.50 96 LEU A N 1
ATOM 756 C CA . LEU A 1 96 ? -3.959 9.421 -3.478 1.00 87.50 96 LEU A CA 1
ATOM 757 C C . LEU A 1 96 ? -4.030 9.084 -4.972 1.00 87.50 96 LEU A C 1
ATOM 759 O O . LEU A 1 96 ? -3.177 9.547 -5.725 1.00 87.50 96 LEU A O 1
ATOM 763 N N . SER A 1 97 ? -5.043 8.348 -5.433 1.00 83.88 97 SER A N 1
ATOM 764 C CA . SER A 1 97 ? -5.199 7.954 -6.849 1.00 83.88 97 SER A CA 1
ATOM 765 C C . SER A 1 97 ? -5.148 9.146 -7.812 1.00 83.88 97 SER A C 1
ATOM 767 O O . SER A 1 97 ? -4.478 9.083 -8.842 1.00 83.88 97 SER A O 1
ATOM 769 N N . HIS A 1 98 ? -5.739 10.281 -7.429 1.00 78.88 98 HIS A N 1
ATOM 770 C CA . HIS A 1 98 ? -5.699 11.528 -8.200 1.00 78.88 98 HIS A CA 1
ATOM 771 C C . HIS A 1 98 ? -4.279 12.084 -8.417 1.00 78.88 98 HIS A C 1
ATOM 773 O O . HIS A 1 98 ? -4.052 12.845 -9.355 1.00 78.88 98 HIS A O 1
ATOM 779 N N . ARG A 1 99 ? -3.329 11.744 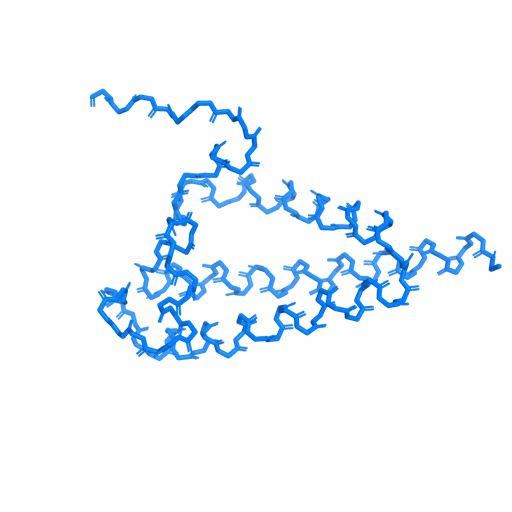-7.540 1.00 78.12 99 ARG A N 1
ATOM 780 C CA . ARG A 1 99 ? -1.942 12.236 -7.566 1.00 78.12 99 ARG A CA 1
ATOM 781 C C . ARG A 1 99 ? -0.991 11.270 -8.270 1.00 78.12 99 ARG A C 1
ATOM 783 O O . ARG A 1 99 ? 0.055 11.703 -8.740 1.00 78.12 99 ARG A O 1
ATOM 790 N N . VAL A 1 100 ? -1.344 9.986 -8.299 1.00 79.19 100 VAL A N 1
ATOM 791 C CA . VAL A 1 100 ? -0.492 8.889 -8.779 1.00 79.19 100 VAL A CA 1
ATOM 792 C C . VAL A 1 100 ? -0.745 8.561 -10.251 1.00 79.19 100 VAL A C 1
ATOM 794 O O . VAL A 1 100 ? 0.191 8.199 -10.960 1.00 79.19 100 VAL A O 1
ATOM 797 N N . GLY A 1 101 ? -1.980 8.712 -10.742 1.00 75.12 101 GLY A N 1
ATOM 798 C CA . GLY A 1 101 ? -2.316 8.329 -12.117 1.00 75.12 101 GLY A CA 1
ATOM 799 C C . GLY A 1 101 ? -2.068 6.836 -12.369 1.00 75.12 101 GLY A C 1
ATOM 800 O O . GLY A 1 101 ? -2.395 6.012 -11.525 1.00 75.12 101 GLY A O 1
ATOM 801 N N . ASP A 1 102 ? -1.469 6.486 -13.508 1.00 79.19 102 ASP A N 1
ATOM 802 C CA . ASP A 1 102 ? -1.181 5.107 -13.949 1.00 79.19 102 ASP A CA 1
ATOM 803 C C . ASP A 1 102 ? 0.244 4.616 -13.606 1.00 79.19 102 ASP A C 1
ATOM 805 O O . ASP A 1 102 ? 0.658 3.518 -14.002 1.00 79.19 102 ASP A O 1
ATOM 809 N N . GLN A 1 103 ? 1.007 5.414 -12.849 1.00 81.06 103 GLN A N 1
ATOM 810 C CA . GLN A 1 103 ? 2.433 5.189 -12.579 1.00 81.06 103 GLN A CA 1
ATOM 811 C C . GLN A 1 103 ? 2.729 3.855 -11.885 1.00 81.06 103 GLN A C 1
ATOM 813 O O . GLN A 1 103 ? 3.823 3.312 -12.031 1.00 81.06 103 GLN A O 1
ATOM 818 N N . LEU A 1 104 ? 1.766 3.315 -11.138 1.00 80.38 104 LEU A N 1
ATOM 819 C CA . LEU A 1 104 ? 1.918 2.057 -10.410 1.00 80.38 104 LEU A CA 1
ATOM 820 C C . LEU A 1 104 ? 1.318 0.853 -11.144 1.00 80.38 104 LEU A C 1
ATOM 822 O O . LEU A 1 104 ? 1.331 -0.241 -10.593 1.00 80.38 104 LEU A O 1
ATOM 826 N N . GLY A 1 105 ? 0.817 1.023 -12.367 1.00 79.44 105 GLY A N 1
ATOM 827 C CA . GLY A 1 105 ? -0.068 0.058 -13.021 1.00 79.44 105 GLY A CA 1
ATOM 828 C C . GLY A 1 105 ? -1.490 0.607 -13.119 1.00 79.44 105 GLY A C 1
ATOM 829 O O . GLY A 1 105 ? -1.782 1.696 -12.624 1.00 79.44 105 GLY A O 1
ATOM 830 N N . ASP A 1 106 ? -2.371 -0.122 -13.799 1.00 73.69 106 ASP A N 1
ATOM 831 C CA . ASP A 1 106 ? -3.703 0.391 -14.104 1.00 73.69 106 ASP A CA 1
ATOM 832 C C . ASP A 1 106 ? -4.621 0.393 -12.870 1.00 73.69 106 ASP A C 1
ATOM 834 O O . ASP A 1 106 ? -5.107 -0.645 -12.418 1.00 73.69 106 ASP A O 1
ATOM 838 N N . VAL A 1 107 ? -4.875 1.590 -12.341 1.00 63.06 107 VAL A N 1
ATOM 839 C CA . VAL A 1 107 ? -5.780 1.835 -11.211 1.00 63.06 107 VAL A CA 1
ATOM 840 C C . VAL A 1 107 ? -7.239 1.538 -11.589 1.00 63.06 107 VAL A C 1
ATOM 842 O O . VAL A 1 107 ? -8.040 1.199 -10.718 1.00 63.06 107 VAL A O 1
ATOM 845 N N . ALA A 1 108 ? -7.588 1.581 -12.882 1.00 57.22 108 ALA A N 1
ATOM 846 C CA . ALA A 1 108 ? -8.936 1.297 -13.375 1.00 57.22 108 ALA A CA 1
ATOM 847 C C . ALA A 1 108 ? -9.376 -0.145 -13.066 1.00 57.22 108 ALA A C 1
ATOM 849 O O . ALA A 1 108 ? -10.550 -0.379 -12.766 1.00 57.22 108 ALA A O 1
ATOM 850 N N . LEU A 1 109 ? -8.425 -1.088 -13.015 1.00 50.38 109 LEU A N 1
ATOM 851 C CA . LEU A 1 109 ? -8.675 -2.473 -12.600 1.00 50.38 109 LEU A CA 1
ATOM 852 C C . LEU A 1 109 ? -9.192 -2.572 -11.155 1.00 50.38 109 LEU A C 1
ATOM 854 O O . LEU A 1 109 ? -9.960 -3.481 -10.846 1.00 50.38 109 LEU A O 1
ATOM 858 N N . LEU A 1 110 ? -8.814 -1.634 -10.279 1.00 54.38 110 LEU A N 1
ATOM 859 C CA . LEU A 1 110 ? -9.277 -1.580 -8.887 1.00 54.38 110 LEU A CA 1
ATOM 860 C C . LEU A 1 110 ? -10.636 -0.880 -8.750 1.00 54.38 110 LEU A C 1
ATOM 862 O O . LEU A 1 110 ? -11.395 -1.183 -7.831 1.00 54.38 110 LEU A O 1
ATOM 866 N N . GLU A 1 111 ? -10.965 0.025 -9.673 1.00 51.38 111 GLU A N 1
ATOM 867 C CA . GLU A 1 111 ? -12.240 0.756 -9.700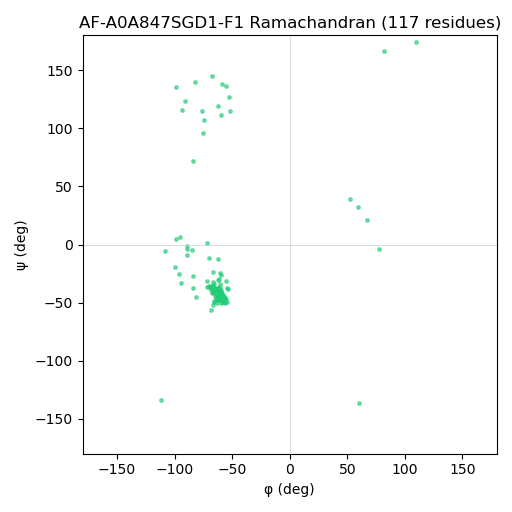 1.00 51.38 111 GLU A CA 1
ATOM 868 C C . GLU A 1 111 ? -13.347 0.032 -10.490 1.00 51.38 111 GLU A C 1
ATOM 870 O O . GLU A 1 111 ? -14.473 0.526 -10.572 1.00 51.38 111 GLU A O 1
ATOM 875 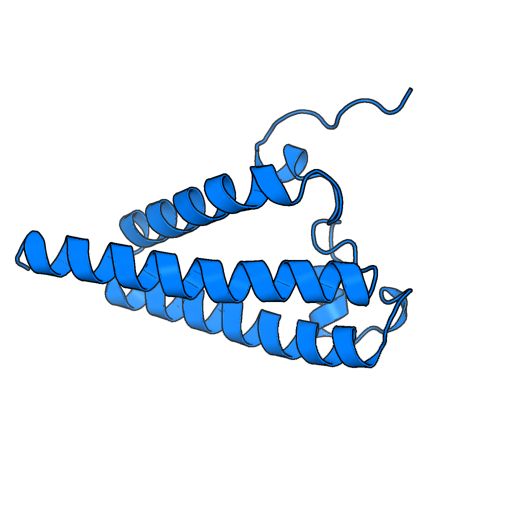N N . GLY A 1 112 ? -13.056 -1.137 -11.076 1.00 46.28 112 GLY A N 1
ATOM 876 C CA . GLY A 1 112 ? -13.994 -1.860 -11.944 1.00 46.28 112 GLY A CA 1
ATOM 877 C C . GLY A 1 112 ? -14.289 -1.123 -13.254 1.00 46.28 112 GLY A C 1
ATOM 878 O O . GLY A 1 112 ? -15.327 -1.349 -13.878 1.00 46.28 112 GLY A O 1
ATOM 879 N N . ARG A 1 113 ? -13.397 -0.215 -13.658 1.00 46.78 113 ARG A N 1
ATOM 880 C CA . ARG A 1 113 ? -13.487 0.551 -14.898 1.00 46.78 113 ARG A CA 1
ATOM 881 C C . ARG A 1 113 ? -12.590 -0.121 -15.935 1.00 46.78 113 ARG A C 1
ATOM 883 O O . ARG A 1 113 ? -11.483 -0.537 -15.611 1.00 46.78 113 ARG A O 1
ATOM 890 N N . GLU A 1 114 ? -13.076 -0.269 -17.167 1.00 43.81 114 GLU A N 1
ATOM 891 C CA . GLU A 1 114 ? -12.277 -0.910 -18.216 1.00 43.81 114 GLU A CA 1
ATOM 892 C C . GLU A 1 114 ? -10.956 -0.152 -18.428 1.00 43.81 114 GLU A C 1
ATOM 894 O O . GLU A 1 114 ? -10.971 1.089 -18.420 1.00 43.81 114 GLU A O 1
ATOM 899 N N . PRO A 1 115 ? -9.832 -0.876 -18.602 1.00 49.78 115 PRO A N 1
ATOM 900 C CA . PRO A 1 115 ? -8.535 -0.266 -18.852 1.00 49.78 115 PRO A CA 1
ATOM 901 C C . PRO A 1 115 ? -8.640 0.650 -20.070 1.00 49.78 115 PRO A C 1
ATOM 903 O O . PRO A 1 115 ? -9.267 0.297 -21.074 1.00 49.78 115 PRO A O 1
ATOM 906 N N . ALA A 1 116 ? -8.050 1.843 -19.991 1.00 51.44 116 ALA A N 1
ATOM 907 C CA . ALA A 1 116 ? -8.024 2.750 -21.130 1.00 51.44 116 ALA A CA 1
ATOM 908 C C . ALA A 1 116 ? -7.300 2.046 -22.286 1.00 51.44 116 ALA A C 1
ATOM 910 O O . ALA A 1 116 ? -6.102 1.779 -22.198 1.00 51.44 116 ALA A O 1
ATOM 911 N N . ALA A 1 117 ? -8.041 1.704 -23.344 1.00 44.16 117 ALA A N 1
ATOM 912 C CA . ALA A 1 117 ? -7.495 1.045 -24.521 1.00 44.16 117 ALA A CA 1
ATOM 913 C C . ALA A 1 117 ? -6.288 1.843 -25.035 1.00 44.16 117 ALA A C 1
ATOM 915 O O . ALA A 1 117 ? -6.434 3.000 -25.438 1.00 44.16 117 ALA A O 1
ATOM 916 N N . SER A 1 118 ? -5.096 1.242 -24.986 1.00 45.28 118 SER A N 1
ATOM 917 C CA . SER A 1 118 ? -3.909 1.824 -25.608 1.00 45.28 118 SER A CA 1
ATOM 918 C C . SER A 1 118 ? -4.145 1.922 -27.114 1.00 45.28 118 SER A C 1
ATOM 920 O O . SER A 1 118 ? -4.410 0.910 -27.764 1.00 45.28 118 SER A O 1
ATOM 922 N N . ALA A 1 119 ? -4.097 3.152 -27.627 1.00 38.25 119 ALA A N 1
ATOM 923 C CA . ALA A 1 119 ? -4.085 3.466 -29.052 1.00 38.25 119 ALA A CA 1
ATOM 924 C C . ALA A 1 119 ? -2.694 3.244 -29.659 1.00 38.25 119 ALA A C 1
ATOM 926 O O . ALA A 1 119 ? -1.697 3.448 -28.927 1.00 38.25 119 ALA A O 1
#

Foldseek 3Di:
DDPVVLVVLLVVLLVVLLVLVVLLLVLCLQQVALQPPPCSLVCLLVVPSVRGPHDSVSSVVSNVSSVVNVVSLVVLCVVNNDPSSVVSVVVSCVVCCVVRPCSNHFCCVVVVHDGDDDD

Secondary structure (DSSP, 8-state):
--HHHHHHHHHHHHHHHHHHHHHHHHHHHHHT--TTSTTHHHHHHTT-GGG--S-HHHHHHHHHHHHHHHHHHHHHHHHH-HHHHHHHHHHHHHHHHHHHTTBTB-THHHHTPPP----

Sequence (119 aa):
MSLSKQRFSHERWAETVEAIDLEIVQLCVMSQVRLLEPGVIDRVLANDLTVCNGHASAFEKLRGLLVLHYEAQTHLVEELGRADAAEVRLAVFRHLSHRVGDQLGDVALLEGREPAASA

Radius of gyration: 15.57 Å; Cα contacts (8 Å, |Δi|>4): 114; chains: 1; bounding box: 37×25×51 Å

Solvent-accessible surface area (backbone atoms only — not comparable to full-atom values): 6578 Å² total; per-residue (Å²): 134,60,71,70,62,53,54,54,50,49,54,54,48,33,54,53,51,39,53,52,52,52,51,44,52,52,24,27,65,50,6,52,28,44,53,63,35,90,65,37,55,61,36,42,68,69,66,45,62,90,59,51,78,47,40,65,72,34,42,56,49,35,35,56,48,52,53,51,48,55,52,51,56,50,51,41,31,72,73,61,31,66,67,57,33,48,52,40,52,52,52,37,48,59,64,46,48,80,76,53,62,58,72,37,30,64,56,36,69,78,71,77,39,81,72,81,77,83,127

pLDDT: mean 87.32, std 15.25, range [38.25, 98.31]

Mean predicted aligned error: 6.31 Å